Protein AF-A0A9D8YPD6-F1 (afdb_monomer_lite)

Foldseek 3Di:
DDDDPVVLVLLVVLLVVLVVLLVVLVVCCVVPVPDVVVSVLSVVLSCLSNCLSCCCVPPVHRLVSNLVSLVSQLVNLVVLLVVLVVCVVVVNDDPVSVVVNVVSVVSNVVSVVSNVVSVVVSVVSVVVVD

Structure (mmCIF, N/CA/C/O backbone):
data_AF-A0A9D8YPD6-F1
#
_entry.id   AF-A0A9D8YPD6-F1
#
loop_
_atom_site.group_PDB
_atom_site.id
_atom_site.type_symbol
_atom_site.label_atom_id
_atom_site.label_alt_id
_a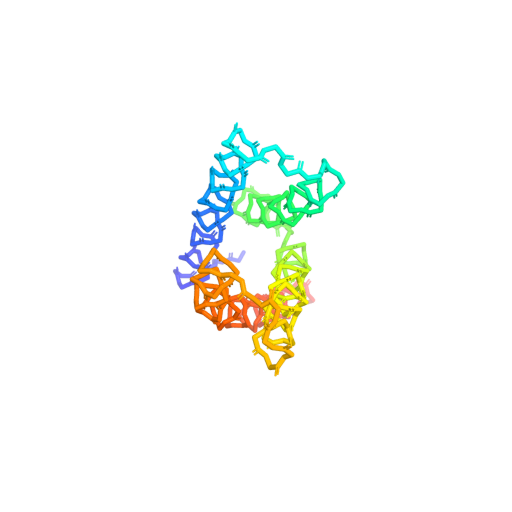tom_site.label_comp_id
_atom_site.label_asym_id
_atom_site.label_entity_id
_atom_site.label_seq_id
_atom_site.pdbx_PDB_ins_code
_atom_site.Cartn_x
_atom_site.Cartn_y
_atom_site.Cartn_z
_atom_site.occupancy
_atom_site.B_iso_or_equiv
_atom_site.auth_seq_id
_atom_site.auth_comp_id
_atom_site.auth_asym_id
_atom_site.auth_atom_id
_atom_site.pdbx_PDB_model_num
ATOM 1 N N . MET A 1 1 ? -16.205 2.384 21.323 1.00 50.44 1 MET A N 1
ATOM 2 C CA . MET A 1 1 ? -15.673 1.013 21.495 1.00 50.44 1 MET A CA 1
ATOM 3 C C . MET A 1 1 ? -14.150 1.074 21.587 1.00 50.44 1 MET A C 1
ATOM 5 O O . MET A 1 1 ? -13.543 1.784 20.795 1.00 50.44 1 MET A O 1
ATOM 9 N N . ALA A 1 2 ? -13.526 0.411 22.565 1.00 59.16 2 ALA A N 1
ATOM 10 C CA . ALA A 1 2 ? -12.068 0.428 22.701 1.00 59.16 2 ALA A CA 1
ATOM 11 C C . ALA A 1 2 ? -11.432 -0.423 21.592 1.00 59.16 2 ALA A C 1
ATOM 13 O O . ALA A 1 2 ? -11.503 -1.649 21.618 1.00 59.16 2 ALA A O 1
ATOM 14 N N . THR A 1 3 ? -10.835 0.221 20.591 1.00 71.31 3 THR A N 1
ATOM 15 C CA . THR A 1 3 ? -10.125 -0.488 19.525 1.00 71.31 3 THR A CA 1
ATOM 16 C C . THR A 1 3 ? -8.907 -1.207 20.093 1.00 71.31 3 THR A C 1
ATOM 18 O O . THR A 1 3 ? -8.111 -0.585 20.804 1.00 71.31 3 THR A O 1
ATOM 21 N N . SER A 1 4 ? -8.733 -2.490 19.760 1.00 83.75 4 SER A N 1
ATOM 22 C CA . SER A 1 4 ? -7.593 -3.265 20.257 1.00 83.75 4 SER A CA 1
ATOM 23 C C . SER A 1 4 ? -6.262 -2.656 19.809 1.00 83.75 4 SER A C 1
ATOM 25 O O . SER A 1 4 ? -6.153 -2.064 18.729 1.00 83.75 4 SER A O 1
ATOM 27 N N . THR A 1 5 ? -5.225 -2.827 20.631 1.00 89.88 5 THR A N 1
ATOM 28 C CA . THR A 1 5 ? -3.867 -2.343 20.342 1.00 89.88 5 THR A CA 1
ATOM 29 C C . THR A 1 5 ? -3.358 -2.848 18.991 1.00 89.88 5 THR A C 1
ATOM 31 O O . THR A 1 5 ? -2.744 -2.090 18.247 1.00 89.88 5 THR A O 1
ATOM 34 N N . ALA A 1 6 ? -3.686 -4.093 18.628 1.00 89.88 6 ALA A N 1
ATOM 35 C CA . ALA A 1 6 ? -3.311 -4.687 17.347 1.00 89.88 6 ALA A CA 1
ATOM 36 C C . ALA A 1 6 ? -3.960 -3.975 16.147 1.00 89.88 6 ALA A C 1
ATOM 38 O O . ALA A 1 6 ? -3.290 -3.714 15.151 1.00 89.88 6 ALA A O 1
ATOM 39 N N . VAL A 1 7 ? -5.243 -3.605 16.246 1.00 92.00 7 VAL A N 1
ATOM 40 C CA . VAL A 1 7 ? -5.926 -2.870 15.169 1.00 92.00 7 VAL A CA 1
ATOM 41 C C . VAL A 1 7 ? -5.339 -1.472 15.026 1.00 92.00 7 VAL A C 1
ATOM 43 O O . VAL A 1 7 ? -5.048 -1.046 13.914 1.00 92.00 7 VAL A O 1
ATOM 46 N N . LYS A 1 8 ? -5.084 -0.772 16.138 1.00 92.00 8 LYS A N 1
ATOM 47 C CA . LYS A 1 8 ? -4.421 0.540 16.087 1.00 92.00 8 LYS A CA 1
ATOM 48 C C . LYS A 1 8 ? -3.034 0.442 15.452 1.00 92.00 8 LYS A C 1
ATOM 50 O O . LYS A 1 8 ? -2.713 1.257 14.594 1.00 92.00 8 LYS A O 1
ATOM 55 N N . ALA A 1 9 ? -2.245 -0.570 15.816 1.00 94.69 9 ALA A N 1
ATOM 56 C CA . ALA A 1 9 ? -0.934 -0.813 15.220 1.00 94.69 9 ALA A CA 1
ATOM 57 C C . ALA A 1 9 ? -1.025 -1.051 13.703 1.00 94.69 9 ALA A C 1
ATOM 59 O O . ALA A 1 9 ? -0.265 -0.449 12.951 1.00 94.69 9 ALA A O 1
ATOM 60 N N . PHE A 1 10 ? -1.995 -1.847 13.241 1.00 96.06 10 PHE A N 1
ATOM 61 C CA . PHE A 1 10 ? -2.248 -2.048 11.811 1.00 96.06 10 PHE A CA 1
ATOM 62 C C . PHE A 1 10 ? -2.632 -0.747 11.085 1.00 96.06 10 PHE A C 1
ATOM 64 O O . PHE A 1 10 ? -2.178 -0.489 9.969 1.00 96.06 10 PHE A O 1
ATOM 71 N N . VAL A 1 11 ? -3.441 0.104 11.715 1.00 95.50 11 VAL A N 1
ATOM 72 C CA . VAL A 1 11 ? -3.840 1.390 11.128 1.00 95.50 11 VAL A CA 1
ATOM 73 C C . VAL A 1 11 ? -2.647 2.350 11.038 1.00 95.50 11 VAL A C 1
ATOM 75 O O . VAL A 1 11 ? -2.452 2.977 9.999 1.00 95.50 11 VAL A O 1
ATOM 78 N N . TYR A 1 12 ? -1.785 2.406 12.058 1.00 96.75 12 TYR A N 1
ATOM 79 C CA . TYR A 1 12 ? -0.525 3.158 11.982 1.00 96.75 12 TYR A CA 1
ATOM 80 C C . TYR A 1 12 ? 0.434 2.598 10.928 1.00 96.75 12 TYR A C 1
ATOM 82 O O . TYR A 1 12 ? 1.028 3.372 10.178 1.00 96.75 12 TYR A O 1
ATOM 90 N N . TYR A 1 13 ? 0.544 1.272 10.821 1.00 96.38 13 TYR A N 1
ATOM 91 C CA . TYR A 1 13 ? 1.284 0.622 9.740 1.00 96.38 13 TYR A CA 1
ATOM 92 C C . TYR A 1 13 ? 0.751 1.047 8.367 1.00 96.38 13 TYR A C 1
ATOM 94 O O . TYR A 1 13 ? 1.537 1.351 7.477 1.00 96.38 13 TYR A O 1
ATOM 102 N N . SER A 1 14 ? -0.570 1.142 8.210 1.00 97.38 14 SER A N 1
ATOM 103 C CA . SER A 1 14 ? -1.192 1.562 6.951 1.00 97.38 14 SER A CA 1
ATOM 104 C C . SER A 1 14 ? -0.834 2.997 6.572 1.00 97.38 14 SER A C 1
ATOM 106 O O . SER A 1 14 ? -0.531 3.265 5.412 1.00 97.38 14 SER A O 1
ATOM 108 N N . ILE A 1 15 ? -0.790 3.907 7.550 1.00 97.75 15 ILE A N 1
ATOM 109 C CA . ILE A 1 15 ? -0.319 5.282 7.333 1.00 97.75 15 ILE A CA 1
ATOM 110 C C . ILE A 1 15 ? 1.146 5.276 6.900 1.00 97.75 15 ILE A C 1
ATOM 112 O O . ILE A 1 15 ? 1.493 5.902 5.903 1.00 97.75 15 ILE A O 1
ATOM 116 N N . PHE A 1 16 ? 2.000 4.551 7.625 1.00 97.25 16 PHE A N 1
ATOM 117 C CA . PHE A 1 16 ? 3.419 4.452 7.296 1.00 97.25 16 PHE A CA 1
ATOM 118 C C . PHE A 1 16 ? 3.642 3.900 5.880 1.00 97.25 16 PHE A C 1
ATOM 120 O O . PHE A 1 16 ? 4.381 4.498 5.101 1.00 97.25 16 PHE A O 1
ATOM 127 N N . ALA A 1 17 ? 2.963 2.808 5.525 1.00 96.19 17 ALA A N 1
ATOM 128 C CA . ALA A 1 17 ? 3.058 2.191 4.208 1.00 96.19 17 ALA A CA 1
ATOM 129 C C . ALA A 1 17 ? 2.601 3.143 3.092 1.00 96.19 17 ALA A C 1
ATOM 131 O O . ALA A 1 17 ? 3.285 3.259 2.079 1.00 96.19 17 ALA A O 1
ATOM 132 N N . ALA A 1 18 ? 1.496 3.870 3.288 1.00 97.12 18 ALA A N 1
ATOM 133 C CA . ALA A 1 18 ? 1.003 4.835 2.307 1.00 97.12 18 ALA A CA 1
ATOM 134 C C . ALA A 1 18 ? 1.963 6.023 2.114 1.00 97.12 18 ALA A C 1
ATOM 136 O O . ALA A 1 18 ? 2.179 6.457 0.986 1.00 97.12 18 ALA A O 1
ATOM 137 N N . LEU A 1 19 ? 2.580 6.522 3.191 1.00 97.62 19 LEU A N 1
ATOM 138 C CA . LEU A 1 19 ? 3.589 7.585 3.105 1.00 97.62 19 LEU A CA 1
ATOM 139 C C . LEU A 1 19 ? 4.867 7.107 2.409 1.00 97.62 19 LEU A C 1
ATOM 141 O O . LEU A 1 19 ? 5.433 7.837 1.597 1.00 97.62 19 LEU A O 1
ATOM 145 N N . LEU A 1 20 ? 5.305 5.880 2.700 1.00 95.38 20 LEU A N 1
ATOM 146 C CA . LEU A 1 20 ? 6.451 5.271 2.031 1.00 95.38 20 LEU A CA 1
ATOM 147 C C . LEU A 1 20 ? 6.177 5.084 0.533 1.00 95.38 20 LEU A C 1
ATOM 149 O O . LEU A 1 20 ? 7.034 5.406 -0.286 1.00 95.38 20 LEU A O 1
ATOM 153 N N . HIS A 1 21 ? 4.976 4.617 0.175 1.00 94.56 21 HIS A N 1
ATOM 154 C CA . HIS A 1 21 ? 4.555 4.456 -1.218 1.00 94.56 21 HIS A CA 1
ATOM 155 C C . HIS A 1 21 ? 4.501 5.8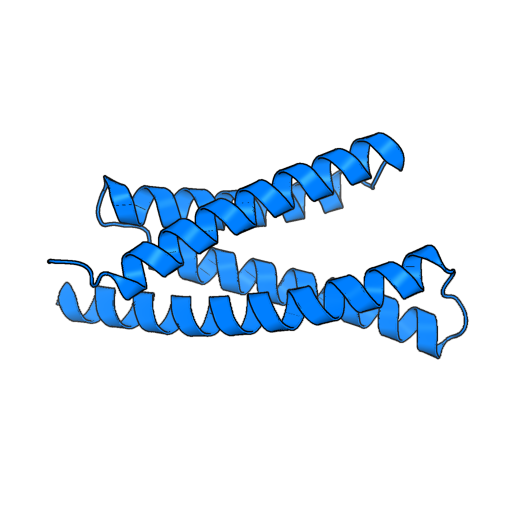07 -1.938 1.00 94.56 21 HIS A C 1
ATOM 157 O O . HIS A 1 21 ? 5.075 5.946 -3.013 1.00 94.56 21 HIS A O 1
ATOM 163 N N . PHE A 1 22 ? 3.925 6.832 -1.306 1.00 96.12 22 PHE A N 1
ATOM 164 C CA . PHE A 1 22 ? 3.900 8.192 -1.845 1.00 96.12 22 PHE A CA 1
ATOM 165 C C . PHE A 1 22 ? 5.301 8.736 -2.129 1.00 96.12 22 PHE A C 1
ATOM 167 O O . PHE A 1 22 ? 5.562 9.226 -3.229 1.00 96.12 22 PHE A O 1
ATOM 174 N N . ALA A 1 23 ? 6.212 8.630 -1.159 1.00 95.50 23 ALA A N 1
ATOM 175 C CA . ALA A 1 23 ? 7.589 9.076 -1.330 1.00 95.50 23 ALA A CA 1
ATOM 176 C C . ALA A 1 23 ? 8.293 8.305 -2.459 1.00 95.50 23 ALA A C 1
ATOM 178 O O . ALA A 1 23 ? 8.966 8.918 -3.285 1.00 95.50 23 ALA A O 1
ATOM 179 N N . GLY A 1 24 ? 8.094 6.984 -2.520 1.00 91.69 24 GLY A N 1
ATOM 180 C CA . GLY A 1 24 ? 8.659 6.115 -3.549 1.00 91.69 24 GLY A CA 1
ATOM 181 C C . GLY A 1 24 ? 8.192 6.470 -4.961 1.00 91.69 24 GLY A C 1
ATOM 182 O O . GLY A 1 24 ? 9.030 6.712 -5.826 1.00 91.69 24 GLY A O 1
ATOM 183 N N . GLU A 1 25 ? 6.882 6.561 -5.198 1.00 90.69 25 GLU A N 1
ATOM 184 C CA . GLU A 1 25 ? 6.353 6.886 -6.533 1.00 90.69 25 GLU A CA 1
ATOM 185 C C . GLU A 1 25 ? 6.701 8.312 -6.950 1.00 90.69 25 GLU A C 1
ATOM 187 O O . GLU A 1 25 ? 7.114 8.540 -8.084 1.00 90.69 25 GLU A O 1
ATOM 192 N N . THR A 1 26 ? 6.634 9.277 -6.025 1.00 92.88 26 THR A N 1
ATOM 193 C CA . THR A 1 26 ? 7.030 10.662 -6.326 1.00 92.88 26 THR A CA 1
ATOM 194 C C . THR A 1 26 ? 8.501 10.722 -6.736 1.00 92.88 26 THR A C 1
ATOM 196 O O . THR A 1 26 ? 8.854 11.381 -7.713 1.00 92.88 26 THR A O 1
ATOM 199 N N . TRP A 1 27 ? 9.370 10.005 -6.018 1.00 91.19 27 TRP A N 1
ATOM 200 C CA . TRP A 1 27 ? 10.791 9.9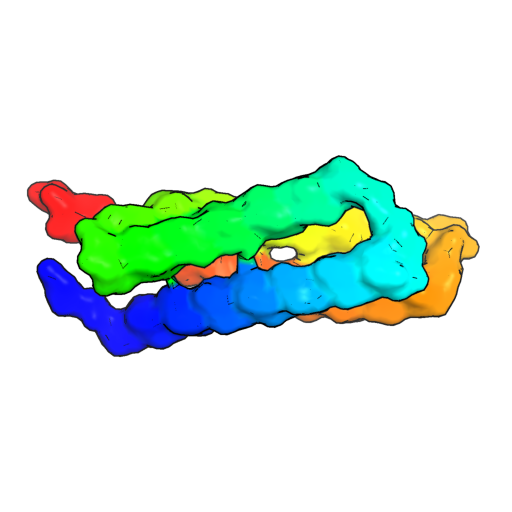18 -6.338 1.00 91.19 27 TRP A CA 1
ATOM 201 C C . TRP A 1 27 ? 11.036 9.276 -7.710 1.00 91.19 27 TRP A C 1
ATOM 203 O O . TRP A 1 27 ? 11.765 9.835 -8.529 1.00 91.19 27 TRP A O 1
ATOM 213 N N . MET A 1 28 ? 10.380 8.149 -8.000 1.00 85.75 28 MET A N 1
ATOM 214 C CA . MET A 1 28 ? 10.493 7.465 -9.293 1.00 85.75 28 MET A CA 1
ATOM 215 C C . MET A 1 28 ? 9.963 8.319 -10.447 1.00 85.75 28 MET A C 1
ATOM 217 O O . MET A 1 28 ? 10.573 8.352 -11.518 1.00 85.75 28 MET A O 1
ATOM 221 N N . HIS A 1 29 ? 8.873 9.054 -10.234 1.00 90.62 29 HIS A N 1
ATOM 222 C CA . HIS A 1 29 ? 8.343 9.987 -11.217 1.00 90.62 29 HIS A CA 1
ATOM 223 C C . HIS A 1 29 ? 9.325 11.129 -11.508 1.00 90.62 29 HIS A C 1
ATOM 225 O O . HIS A 1 29 ? 9.557 11.433 -12.676 1.00 90.62 29 HIS A O 1
ATOM 231 N N . MET A 1 30 ? 9.951 11.714 -10.481 1.00 91.69 30 MET A N 1
ATOM 232 C CA . MET A 1 30 ? 10.953 12.773 -10.664 1.00 91.69 30 MET A CA 1
ATOM 233 C C . MET A 1 30 ? 12.208 12.286 -11.399 1.00 91.69 30 MET A C 1
ATOM 235 O O . MET A 1 30 ? 12.768 13.033 -12.196 1.00 91.69 30 MET A O 1
ATOM 239 N N . LEU A 1 31 ? 12.651 11.049 -11.148 1.00 88.81 31 LEU A N 1
ATOM 240 C CA . LEU A 1 31 ? 13.853 10.496 -11.780 1.00 88.81 31 LEU A CA 1
ATOM 241 C C . LEU A 1 31 ? 13.631 10.030 -13.221 1.00 88.81 31 LEU A C 1
ATOM 243 O O . LEU A 1 31 ? 14.495 10.234 -14.070 1.00 88.81 31 LEU A O 1
ATOM 247 N N . TYR A 1 32 ? 12.503 9.371 -13.489 1.00 85.44 32 TYR A N 1
ATOM 248 C CA . TYR A 1 32 ? 12.289 8.641 -14.742 1.00 85.44 32 TYR A CA 1
ATOM 249 C C . TYR A 1 32 ? 11.137 9.188 -15.591 1.00 85.44 32 TYR A C 1
ATOM 251 O O . TYR A 1 32 ? 10.901 8.678 -16.683 1.00 85.44 32 TYR A O 1
ATOM 259 N N . GLY A 1 33 ? 10.410 10.204 -15.114 1.00 86.12 33 GLY A N 1
ATOM 260 C CA . GLY A 1 33 ? 9.316 10.827 -15.858 1.00 86.12 33 GLY A CA 1
ATOM 261 C C . GLY A 1 33 ? 8.157 9.869 -16.140 1.00 86.12 33 GLY A C 1
ATOM 262 O O . GLY A 1 33 ? 7.670 9.810 -17.268 1.00 86.12 33 GLY A O 1
ATOM 263 N N . GLN A 1 34 ? 7.731 9.085 -15.140 1.00 82.69 34 GLN A N 1
ATOM 264 C CA . GLN A 1 34 ? 6.620 8.131 -15.282 1.00 82.69 34 GLN A CA 1
ATOM 265 C C . GLN A 1 34 ? 5.375 8.777 -15.912 1.00 82.69 34 GLN A C 1
ATOM 267 O O . GLN A 1 34 ? 5.047 9.934 -15.644 1.00 82.69 34 GLN A O 1
ATOM 272 N N . PHE A 1 35 ? 4.629 7.994 -16.694 1.00 89.69 35 PHE A N 1
ATOM 273 C CA . PHE A 1 35 ? 3.392 8.450 -17.320 1.00 89.69 35 PHE A CA 1
ATOM 274 C C . PHE A 1 35 ? 2.372 8.896 -16.262 1.00 89.69 35 PHE A C 1
ATOM 276 O O . PHE A 1 35 ? 1.911 8.088 -15.456 1.00 89.69 35 PHE A O 1
ATOM 283 N N . LEU A 1 36 ? 2.015 10.183 -16.283 1.00 90.69 36 LEU A N 1
ATOM 284 C CA . LEU A 1 36 ? 1.235 10.843 -15.231 1.00 90.69 36 LEU A CA 1
ATOM 285 C C . LEU A 1 36 ? -0.063 10.104 -14.838 1.00 90.69 36 LEU A C 1
ATOM 287 O O . LEU A 1 36 ? -0.321 9.987 -13.642 1.00 90.69 36 LEU A O 1
ATOM 291 N N . PRO A 1 37 ? -0.864 9.543 -15.768 1.00 93.06 37 PRO A N 1
ATOM 292 C CA . PRO A 1 37 ? -2.042 8.764 -15.391 1.00 93.06 37 PRO A CA 1
ATOM 293 C C . PRO A 1 37 ? -1.752 7.547 -14.506 1.00 93.06 37 PRO A C 1
ATOM 295 O O . PRO A 1 37 ? -2.599 7.197 -13.692 1.00 93.06 37 PRO A O 1
ATOM 298 N N . MET A 1 38 ? -0.579 6.910 -14.624 1.00 89.94 38 MET A N 1
ATOM 299 C CA . MET A 1 38 ? -0.206 5.812 -13.721 1.00 89.94 38 MET A CA 1
ATOM 300 C C . MET A 1 38 ? 0.049 6.339 -12.308 1.00 89.94 38 MET A C 1
ATOM 302 O O . MET A 1 38 ? -0.542 5.825 -11.366 1.00 89.94 38 MET A O 1
ATOM 306 N N . LEU A 1 39 ? 0.802 7.437 -12.183 1.00 92.62 39 LEU A N 1
ATOM 307 C CA . LEU A 1 39 ? 1.062 8.089 -10.896 1.00 92.62 39 LEU A CA 1
ATOM 308 C C . LEU A 1 39 ? -0.232 8.526 -10.193 1.00 92.62 39 LEU A C 1
ATOM 310 O O . LEU A 1 39 ? -0.373 8.382 -8.982 1.00 92.62 39 LEU A O 1
ATOM 314 N N . ILE A 1 40 ? -1.205 9.040 -10.953 1.00 95.38 40 ILE A N 1
ATOM 315 C CA . ILE A 1 40 ? -2.517 9.418 -10.410 1.00 95.38 40 ILE A CA 1
ATOM 316 C C . ILE A 1 40 ? -3.218 8.203 -9.792 1.00 95.38 40 ILE A C 1
ATOM 318 O O . ILE A 1 40 ? -3.810 8.320 -8.720 1.00 95.38 40 ILE A O 1
ATOM 322 N N . VAL A 1 41 ? -3.147 7.038 -10.438 1.00 95.50 41 VAL A N 1
ATOM 323 C CA . VAL A 1 41 ? -3.741 5.802 -9.913 1.00 95.50 41 VAL A CA 1
ATOM 324 C C . VAL A 1 41 ? -3.081 5.391 -8.595 1.00 95.50 41 VAL A C 1
ATOM 326 O O . VAL A 1 41 ? -3.790 5.037 -7.650 1.00 95.50 41 VAL A O 1
ATOM 329 N N . ASP A 1 42 ? -1.759 5.518 -8.483 1.00 94.69 42 ASP A N 1
ATOM 330 C CA . ASP A 1 42 ? -1.051 5.266 -7.225 1.00 94.69 42 ASP A CA 1
ATOM 331 C C . ASP A 1 42 ? -1.458 6.268 -6.133 1.00 94.69 42 ASP A C 1
ATOM 333 O O . ASP A 1 42 ? -1.748 5.886 -4.997 1.00 94.69 42 ASP A O 1
ATOM 337 N N . TYR A 1 43 ? -1.600 7.552 -6.472 1.00 97.06 43 TYR A N 1
ATOM 3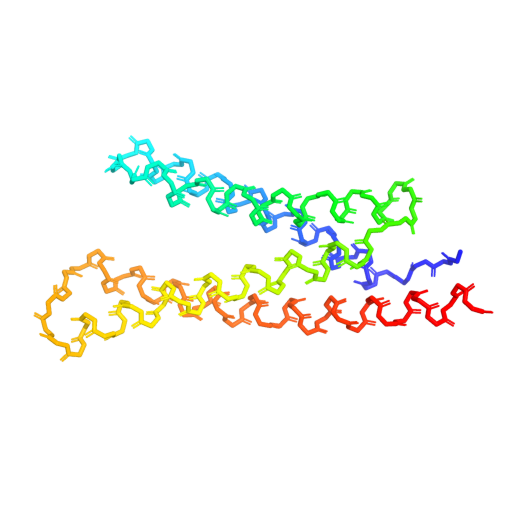38 C CA . TYR A 1 43 ? -2.059 8.582 -5.532 1.00 97.06 43 TYR A CA 1
ATOM 339 C C . TYR A 1 43 ? -3.500 8.378 -5.060 1.00 97.06 43 TYR A C 1
ATOM 341 O O . TYR A 1 43 ? -3.819 8.705 -3.912 1.00 97.06 43 TYR A O 1
ATOM 349 N N . ILE A 1 44 ? -4.368 7.805 -5.896 1.00 97.69 44 ILE A N 1
ATOM 350 C CA . ILE A 1 44 ? -5.711 7.383 -5.483 1.00 97.69 44 ILE A CA 1
ATOM 351 C C . ILE A 1 44 ? -5.602 6.276 -4.430 1.00 97.69 44 ILE A C 1
ATOM 353 O O . ILE A 1 44 ? -6.228 6.386 -3.375 1.00 97.69 44 ILE A O 1
ATOM 357 N N . ALA A 1 45 ? -4.775 5.253 -4.666 1.00 97.44 45 ALA A N 1
ATOM 358 C CA . ALA A 1 45 ? -4.559 4.167 -3.708 1.00 97.44 45 ALA A CA 1
ATOM 359 C C . ALA A 1 45 ? -4.059 4.693 -2.351 1.00 97.44 45 ALA A C 1
ATOM 361 O O . ALA A 1 45 ? -4.636 4.391 -1.303 1.00 97.44 45 ALA A O 1
ATOM 362 N N . ILE A 1 46 ? -3.042 5.556 -2.384 1.00 97.94 46 ILE A N 1
ATOM 363 C CA . ILE A 1 46 ? -2.464 6.215 -1.206 1.00 97.94 46 ILE A CA 1
ATOM 364 C C . ILE A 1 46 ? -3.532 7.014 -0.454 1.00 97.94 46 ILE A C 1
ATOM 366 O O . ILE A 1 46 ? -3.651 6.905 0.767 1.00 97.94 46 ILE A O 1
ATOM 370 N N . SER A 1 47 ? -4.339 7.790 -1.179 1.00 97.81 47 SER A N 1
ATOM 371 C CA . SER A 1 47 ? -5.374 8.640 -0.590 1.00 97.81 47 SER A CA 1
ATOM 372 C C . SER A 1 47 ? -6.473 7.821 0.087 1.00 97.81 47 SER A C 1
ATOM 374 O O . SER A 1 47 ? -6.885 8.164 1.193 1.00 97.81 47 SER A O 1
ATOM 376 N N . LEU A 1 48 ? -6.915 6.713 -0.519 1.00 97.88 48 LEU A N 1
ATOM 377 C CA . LEU A 1 48 ? -7.898 5.804 0.084 1.00 97.88 48 LEU A CA 1
ATOM 378 C C . LEU A 1 48 ? -7.384 5.211 1.402 1.00 97.88 48 LEU A C 1
ATOM 380 O O . LEU A 1 48 ? -8.100 5.218 2.405 1.00 97.88 48 LEU A O 1
ATOM 384 N N . VAL A 1 49 ? -6.129 4.749 1.423 1.00 98.12 49 VAL A N 1
ATOM 385 C CA . VAL A 1 49 ? -5.507 4.191 2.633 1.00 98.12 49 VAL A CA 1
ATOM 386 C C . VAL A 1 49 ? -5.344 5.263 3.714 1.00 98.12 49 VAL A C 1
ATOM 388 O O . VAL A 1 49 ? -5.724 5.028 4.862 1.00 98.12 49 VAL A O 1
ATOM 391 N N . LEU A 1 50 ? -4.838 6.452 3.370 1.00 97.50 50 LEU A N 1
ATOM 392 C CA . LEU A 1 50 ? -4.637 7.542 4.330 1.00 97.50 50 LEU A CA 1
ATOM 393 C C . LEU A 1 50 ? -5.956 8.060 4.903 1.00 97.50 50 LEU A C 1
ATOM 395 O O . LEU A 1 50 ? -6.079 8.186 6.120 1.00 97.50 50 LEU A O 1
ATOM 399 N N . LEU A 1 51 ? -6.950 8.335 4.058 1.00 96.94 51 LEU A N 1
ATOM 400 C CA . LEU A 1 51 ? -8.254 8.815 4.511 1.00 96.94 51 LEU A CA 1
ATOM 401 C C . LEU A 1 51 ? -8.965 7.760 5.359 1.00 96.94 51 LEU A C 1
ATOM 403 O O . LEU A 1 51 ? -9.502 8.098 6.412 1.00 96.94 51 LEU A O 1
ATOM 407 N N . GLY A 1 52 ? -8.913 6.486 4.957 1.00 96.31 52 GLY A N 1
ATOM 408 C CA . GLY A 1 52 ? -9.479 5.387 5.736 1.00 96.31 52 GLY A CA 1
ATOM 409 C C . GLY A 1 52 ? -8.817 5.248 7.106 1.00 96.31 52 GLY A C 1
ATOM 410 O O . GLY A 1 52 ? -9.506 5.144 8.119 1.00 96.31 52 GLY A O 1
ATOM 411 N N . ALA A 1 53 ? -7.486 5.322 7.162 1.00 95.94 53 ALA A N 1
ATOM 412 C CA . ALA A 1 53 ? -6.733 5.222 8.408 1.00 95.94 53 ALA A CA 1
ATOM 413 C C . ALA A 1 53 ? -6.936 6.434 9.337 1.00 95.94 53 ALA A C 1
ATOM 415 O O . ALA A 1 53 ? -7.138 6.270 10.542 1.00 95.94 53 ALA A O 1
ATOM 416 N N . ILE A 1 54 ? -6.909 7.655 8.795 1.00 94.88 54 ILE A N 1
ATOM 417 C CA . ILE A 1 54 ? -7.117 8.887 9.570 1.00 94.88 54 ILE A CA 1
ATOM 418 C C . ILE A 1 54 ? -8.558 8.965 10.073 1.00 94.88 54 ILE A C 1
ATOM 420 O O . ILE A 1 54 ? -8.764 9.274 11.249 1.00 94.88 54 ILE A O 1
ATOM 424 N N . GLY A 1 55 ? -9.536 8.657 9.215 1.00 93.19 55 GLY A N 1
ATOM 425 C CA . GLY A 1 55 ? -10.940 8.550 9.602 1.00 93.19 55 GLY A CA 1
ATOM 426 C C . GLY A 1 55 ? -11.099 7.577 10.765 1.00 93.19 55 GLY A C 1
ATOM 427 O O . GLY A 1 55 ? -11.676 7.938 11.794 1.00 93.19 55 GLY A O 1
ATOM 428 N N . PHE A 1 56 ? -10.480 6.395 10.652 1.00 93.19 56 PHE A N 1
ATOM 429 C CA . PHE A 1 56 ? -10.584 5.346 11.662 1.00 93.19 56 PHE A CA 1
ATOM 430 C C . PHE A 1 56 ? -10.059 5.812 13.025 1.00 93.19 56 PHE A C 1
ATOM 432 O O . PHE A 1 56 ? -10.700 5.584 14.051 1.00 93.19 56 PHE A O 1
ATOM 439 N N . LEU A 1 57 ? -8.898 6.476 13.054 1.00 91.69 57 LEU A N 1
ATOM 440 C CA . LEU A 1 57 ? -8.266 6.915 14.303 1.00 91.69 57 LEU A CA 1
ATOM 441 C C . LEU A 1 57 ? -8.945 8.130 14.937 1.00 91.69 57 LEU A C 1
ATOM 443 O O . LEU A 1 57 ? -8.999 8.214 16.163 1.00 91.69 57 LEU A O 1
ATOM 447 N N . LYS A 1 58 ? -9.397 9.095 14.128 1.00 88.44 58 LYS A N 1
ATOM 448 C CA . LYS A 1 58 ? -9.861 10.397 14.633 1.00 88.44 58 LYS A CA 1
ATOM 449 C C . LYS A 1 58 ? -11.371 10.497 14.782 1.00 88.44 58 LYS A C 1
ATOM 451 O O . LYS A 1 58 ? -11.835 11.224 15.653 1.00 88.44 58 LYS A O 1
ATOM 456 N N . LEU A 1 59 ? -12.123 9.834 13.910 1.00 83.56 59 LEU A N 1
ATOM 457 C CA . LEU A 1 59 ? -13.547 10.106 13.717 1.00 83.56 59 LEU A CA 1
ATOM 458 C C . LEU A 1 59 ? -14.421 8.851 13.842 1.00 83.56 59 LEU A C 1
ATOM 460 O O . LEU A 1 59 ? -15.642 8.964 13.831 1.00 83.56 59 LEU A O 1
ATOM 464 N N . GLY A 1 60 ? -13.821 7.664 13.968 1.00 80.31 60 GLY A N 1
ATOM 465 C CA . GLY A 1 60 ? -14.537 6.405 14.186 1.00 80.31 60 GLY A CA 1
ATOM 466 C C . GLY A 1 60 ? -15.219 5.818 12.946 1.00 80.31 60 GLY A C 1
ATOM 467 O O . GLY A 1 60 ? -15.681 4.689 13.024 1.00 80.31 60 GLY A O 1
ATOM 468 N N . TRP A 1 61 ? -15.232 6.525 11.810 1.00 83.94 61 TRP A N 1
ATOM 469 C CA . TRP A 1 61 ? -15.603 6.004 10.485 1.00 83.94 61 TRP A CA 1
ATOM 470 C C . TRP A 1 61 ? -14.349 5.637 9.682 1.00 83.94 61 TRP A C 1
ATOM 472 O O . TRP A 1 61 ? -13.248 5.996 10.065 1.00 83.94 61 TRP A O 1
ATOM 482 N N . GLY A 1 62 ? -14.468 4.935 8.556 1.00 88.19 62 GLY A N 1
ATOM 483 C CA . GLY A 1 62 ? -13.317 4.657 7.680 1.00 88.19 62 GLY A CA 1
ATOM 484 C C . GLY A 1 62 ? -12.721 3.240 7.641 1.00 88.19 62 GLY A C 1
ATOM 485 O O . GLY A 1 62 ? -11.935 3.020 6.720 1.00 88.19 62 GLY A O 1
ATOM 486 N N . PRO A 1 63 ? -13.083 2.242 8.482 1.00 92.81 63 PRO A N 1
ATOM 487 C CA . PRO A 1 63 ? -12.610 0.870 8.262 1.00 92.81 63 PRO A CA 1
ATOM 488 C C . PRO A 1 63 ? -12.972 0.323 6.871 1.00 92.81 63 PRO A C 1
ATOM 490 O O . PRO A 1 63 ? -12.140 -0.330 6.245 1.00 92.81 63 PRO A O 1
ATOM 493 N N . GLY A 1 64 ? -14.163 0.644 6.350 1.00 94.12 64 GLY A N 1
ATOM 494 C CA . GLY A 1 64 ? -14.564 0.283 4.984 1.00 94.12 64 GLY A CA 1
ATOM 495 C C . GLY A 1 64 ? -13.706 0.949 3.906 1.00 94.12 64 GLY A C 1
ATOM 496 O O . GLY A 1 64 ? -13.296 0.294 2.951 1.00 94.12 64 GLY A O 1
ATOM 497 N N . LEU A 1 65 ? -13.347 2.222 4.095 1.00 96.00 65 LEU A N 1
ATOM 498 C CA . LEU A 1 65 ? -12.466 2.944 3.172 1.00 96.00 65 LEU A CA 1
ATOM 499 C C . LEU A 1 65 ? -11.033 2.396 3.218 1.00 96.00 65 LEU A C 1
ATOM 501 O O . LEU A 1 65 ? -10.409 2.223 2.176 1.00 96.00 65 LEU A O 1
ATOM 505 N N . LEU A 1 66 ? -10.538 2.050 4.410 1.00 96.50 66 LEU A N 1
ATOM 506 C CA . LEU A 1 66 ? -9.240 1.400 4.596 1.00 96.50 66 LEU A CA 1
ATOM 507 C C . LEU A 1 66 ? -9.211 0.002 3.954 1.00 96.50 66 LEU A C 1
ATOM 509 O O . LEU A 1 66 ? -8.212 -0.376 3.344 1.00 96.50 66 LEU A O 1
ATOM 513 N N . CYS A 1 67 ? -10.312 -0.746 4.058 1.00 97.31 67 CYS A N 1
ATOM 514 C CA . CYS A 1 67 ? -10.497 -2.028 3.382 1.00 97.31 67 CYS A CA 1
ATOM 515 C C . CYS A 1 67 ? -10.468 -1.873 1.858 1.00 97.31 67 CYS A C 1
ATOM 517 O O . CYS A 1 67 ? -9.706 -2.564 1.182 1.00 97.31 67 CYS A O 1
ATOM 519 N N . GLY A 1 68 ? -11.244 -0.928 1.322 1.00 97.25 68 GLY A N 1
ATOM 520 C CA . GLY A 1 68 ? -11.249 -0.606 -0.104 1.00 97.25 68 GLY A CA 1
ATOM 521 C C . GLY A 1 68 ? -9.880 -0.143 -0.609 1.00 97.25 68 GLY A C 1
ATOM 522 O O . GLY A 1 68 ? -9.433 -0.603 -1.654 1.00 97.25 68 GLY A O 1
ATOM 523 N N . GLY A 1 69 ? -9.181 0.697 0.160 1.00 98.00 69 GLY A N 1
ATOM 524 C CA . GLY A 1 69 ? -7.835 1.174 -0.159 1.00 98.00 69 GLY A CA 1
ATOM 525 C C . GLY A 1 69 ? -6.820 0.040 -0.267 1.00 98.00 69 GLY A C 1
ATOM 526 O O . GLY A 1 69 ? -6.164 -0.092 -1.294 1.00 98.00 69 GLY A O 1
ATOM 527 N N . TRP A 1 70 ? -6.740 -0.840 0.737 1.00 98.31 70 TRP A N 1
ATOM 528 C CA . TRP A 1 70 ? -5.835 -1.992 0.678 1.00 98.31 70 TRP A CA 1
ATOM 529 C C . TRP A 1 70 ? -6.198 -2.995 -0.422 1.00 98.31 70 TRP A C 1
ATOM 531 O O . TRP A 1 70 ? -5.295 -3.541 -1.053 1.00 98.31 70 TRP A O 1
ATOM 541 N N . GLY A 1 71 ? -7.491 -3.212 -0.687 1.00 98.25 71 GLY A N 1
ATOM 542 C CA . GLY A 1 71 ? -7.938 -4.046 -1.806 1.00 98.25 71 GLY A CA 1
ATOM 543 C C . GLY A 1 71 ? -7.529 -3.462 -3.157 1.00 98.25 71 GLY A C 1
ATOM 544 O O . GLY A 1 71 ? -7.021 -4.177 -4.019 1.00 98.25 71 GLY A O 1
ATOM 545 N N . PHE A 1 72 ? -7.666 -2.146 -3.319 1.00 97.81 72 PHE A N 1
ATOM 546 C CA . PHE A 1 72 ? -7.217 -1.437 -4.512 1.00 97.81 72 PHE A CA 1
ATOM 547 C C . PHE A 1 72 ? -5.693 -1.534 -4.686 1.00 97.81 72 PHE A C 1
ATOM 549 O O . PHE A 1 72 ? -5.227 -1.927 -5.755 1.00 97.81 72 PHE A O 1
ATOM 556 N N . THR A 1 73 ? -4.917 -1.287 -3.626 1.00 97.56 73 THR A N 1
ATOM 557 C CA . THR A 1 73 ? -3.451 -1.435 -3.625 1.00 97.56 73 THR A CA 1
ATOM 558 C C . THR A 1 73 ? -3.011 -2.860 -3.965 1.00 97.56 73 THR A C 1
ATOM 560 O O . THR A 1 73 ? -2.082 -3.046 -4.750 1.00 97.56 73 THR A O 1
ATOM 563 N N . PHE A 1 74 ? -3.680 -3.879 -3.422 1.00 97.94 74 PHE A N 1
ATOM 564 C CA . PHE A 1 74 ? -3.405 -5.277 -3.757 1.00 97.94 74 PHE A CA 1
ATOM 565 C C . PHE A 1 74 ? -3.605 -5.548 -5.254 1.00 97.94 74 PHE A C 1
ATOM 567 O O . PHE A 1 74 ? -2.712 -6.092 -5.903 1.00 97.94 74 PHE A O 1
ATOM 574 N N . CYS A 1 75 ? -4.730 -5.114 -5.827 1.00 97.38 75 CYS A N 1
ATOM 575 C CA . CYS A 1 75 ? -5.000 -5.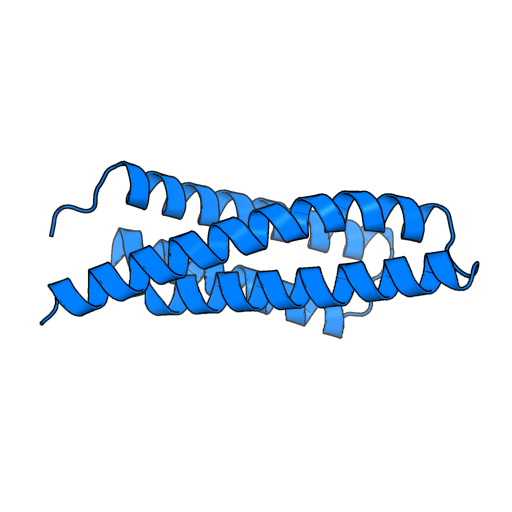270 -7.256 1.00 97.38 75 CYS A CA 1
ATOM 576 C C . CYS A 1 75 ? -3.985 -4.519 -8.134 1.00 97.38 75 CYS A C 1
ATOM 578 O O . CYS A 1 75 ? -3.574 -5.034 -9.178 1.00 97.38 75 CYS A O 1
ATOM 580 N N . LEU A 1 76 ? -3.545 -3.326 -7.716 1.00 95.31 76 LEU A N 1
ATOM 581 C CA . LEU A 1 76 ? -2.490 -2.586 -8.412 1.00 95.31 76 LEU A CA 1
ATOM 582 C C . LEU A 1 76 ? -1.166 -3.346 -8.405 1.00 95.31 76 LEU A C 1
ATOM 584 O O . LEU A 1 76 ? -0.585 -3.544 -9.474 1.00 95.31 76 LEU A O 1
ATOM 588 N N . ASN A 1 77 ? -0.735 -3.833 -7.240 1.00 95.75 77 ASN A N 1
ATOM 589 C CA . ASN A 1 77 ? 0.476 -4.641 -7.116 1.00 95.75 77 ASN A CA 1
ATOM 590 C C . ASN A 1 77 ? 0.378 -5.928 -7.934 1.00 95.75 77 ASN A C 1
ATOM 592 O O . ASN A 1 77 ? 1.336 -6.284 -8.613 1.00 95.75 77 ASN A O 1
ATOM 596 N N . TYR A 1 78 ? -0.781 -6.591 -7.931 1.00 96.31 78 TYR A N 1
ATOM 597 C CA . TYR A 1 78 ? -1.019 -7.801 -8.715 1.00 96.31 78 TYR A CA 1
ATOM 598 C C . TYR A 1 78 ? -0.797 -7.523 -10.204 1.00 96.31 78 TYR A C 1
ATOM 600 O O . TYR A 1 78 ? 0.037 -8.159 -10.848 1.00 96.31 78 TYR A O 1
ATOM 608 N N . ARG A 1 79 ? -1.488 -6.514 -10.747 1.00 95.31 79 ARG A N 1
ATOM 609 C CA . ARG A 1 79 ? -1.366 -6.131 -12.159 1.00 95.31 79 ARG A CA 1
ATOM 610 C C . ARG A 1 79 ? 0.067 -5.725 -12.510 1.00 95.31 79 ARG A C 1
ATOM 612 O O . ARG A 1 79 ? 0.598 -6.165 -13.527 1.00 95.31 79 ARG A O 1
ATOM 619 N N . ALA A 1 80 ? 0.693 -4.895 -11.677 1.00 92.44 80 ALA A N 1
ATOM 620 C CA . ALA A 1 80 ? 2.042 -4.384 -11.901 1.00 92.44 80 ALA A CA 1
ATOM 621 C C . ALA A 1 80 ? 3.108 -5.488 -11.847 1.00 92.44 80 ALA A C 1
ATOM 623 O O . ALA A 1 80 ? 4.075 -5.442 -12.613 1.00 92.44 80 ALA A O 1
ATOM 624 N N . PHE A 1 81 ? 2.939 -6.465 -10.956 1.00 95.44 81 PHE A N 1
ATOM 625 C CA . PHE A 1 81 ? 3.819 -7.618 -10.829 1.00 95.44 81 PHE A CA 1
ATOM 626 C C . PHE A 1 81 ? 3.704 -8.533 -12.049 1.00 95.44 81 PHE A C 1
ATOM 628 O O . PHE A 1 81 ? 4.702 -8.775 -12.725 1.00 95.44 81 PHE A O 1
ATOM 635 N N . PHE A 1 82 ? 2.492 -8.984 -12.386 1.00 95.56 82 PHE A N 1
ATOM 636 C CA . PHE A 1 82 ? 2.304 -9.961 -13.461 1.00 95.56 82 PHE A CA 1
ATOM 637 C C . PHE A 1 82 ? 2.647 -9.416 -14.848 1.00 95.56 82 PHE A C 1
ATOM 639 O O . PHE A 1 82 ? 3.209 -10.158 -15.646 1.00 95.56 82 PHE A O 1
ATOM 646 N N . TRP A 1 83 ? 2.442 -8.119 -15.106 1.00 93.31 83 TRP A N 1
ATOM 647 C CA . TRP A 1 83 ? 2.943 -7.475 -16.329 1.00 93.31 83 TRP A CA 1
ATOM 648 C C . TRP A 1 83 ? 4.466 -7.623 -16.491 1.00 93.31 83 TRP A C 1
ATOM 650 O O . TRP A 1 83 ? 4.981 -7.834 -17.586 1.00 93.31 83 TRP A O 1
ATOM 660 N N . ARG A 1 84 ? 5.217 -7.523 -15.388 1.00 93.31 84 ARG A N 1
ATOM 661 C CA . ARG A 1 84 ? 6.680 -7.653 -15.416 1.00 93.31 84 ARG A CA 1
ATOM 662 C C . ARG A 1 84 ? 7.120 -9.108 -15.489 1.00 93.31 84 ARG A C 1
ATOM 664 O O . ARG A 1 84 ? 8.078 -9.399 -16.195 1.00 93.31 84 ARG A O 1
ATOM 671 N N . VAL A 1 85 ? 6.409 -10.013 -14.816 1.00 93.81 85 VAL A N 1
ATOM 672 C CA . VAL A 1 85 ? 6.633 -11.460 -14.953 1.00 93.81 85 VAL A CA 1
ATOM 673 C C . VAL A 1 85 ? 6.430 -11.896 -16.404 1.00 93.81 85 VAL A C 1
ATOM 675 O O . VAL A 1 85 ? 7.277 -12.599 -16.943 1.00 93.81 85 VAL A O 1
ATOM 678 N N . GLU A 1 86 ? 5.374 -11.424 -17.067 1.00 95.12 86 GLU A N 1
ATOM 679 C CA . GLU A 1 86 ? 5.139 -11.681 -18.490 1.00 95.12 86 GLU A CA 1
ATOM 680 C C . GLU A 1 86 ? 6.292 -11.156 -19.361 1.00 95.12 86 GLU A C 1
ATOM 682 O O . GLU A 1 86 ? 6.813 -11.891 -20.199 1.00 95.12 86 GLU A O 1
ATOM 687 N N . ALA A 1 87 ? 6.766 -9.927 -19.126 1.00 93.44 87 ALA A N 1
ATOM 688 C CA . ALA A 1 87 ? 7.927 -9.383 -19.837 1.00 93.44 87 ALA A CA 1
ATOM 689 C C . ALA A 1 87 ? 9.208 -10.217 -19.620 1.00 93.44 87 ALA A C 1
ATOM 691 O O . ALA A 1 87 ? 10.002 -10.395 -20.545 1.00 93.44 87 ALA A O 1
ATOM 692 N N . MET A 1 88 ? 9.408 -10.768 -18.418 1.00 92.81 88 MET A N 1
ATOM 693 C CA . MET A 1 88 ? 10.524 -11.676 -18.126 1.00 92.81 88 MET A CA 1
ATOM 694 C C . MET A 1 88 ? 10.380 -13.010 -18.867 1.00 92.81 88 MET A C 1
ATOM 696 O O . MET A 1 88 ? 11.351 -13.493 -19.445 1.00 92.81 88 MET A O 1
ATOM 700 N N . MET A 1 89 ? 9.175 -13.586 -18.898 1.00 94.50 89 MET A N 1
ATOM 701 C CA . MET A 1 89 ? 8.887 -14.828 -19.626 1.00 94.50 89 MET A CA 1
ATOM 702 C C . MET A 1 89 ? 9.083 -14.667 -21.137 1.00 94.50 89 MET A C 1
ATOM 704 O O . MET A 1 89 ? 9.601 -15.570 -21.790 1.00 94.50 89 MET A O 1
ATOM 708 N N . ASN A 1 90 ? 8.732 -13.498 -21.674 1.00 95.44 90 ASN A N 1
ATOM 709 C CA . ASN A 1 90 ? 8.888 -13.159 -23.086 1.00 95.44 90 ASN A CA 1
ATOM 710 C C . ASN A 1 90 ? 10.306 -12.682 -23.453 1.00 95.44 90 ASN A C 1
ATOM 712 O O . ASN A 1 90 ? 10.534 -12.314 -24.601 1.00 95.44 90 ASN A O 1
ATOM 716 N N . GLN A 1 91 ? 11.253 -12.674 -22.505 1.00 91.56 91 GLN A N 1
ATOM 717 C CA . GLN A 1 91 ? 12.630 -12.191 -22.696 1.00 91.56 91 GLN A CA 1
ATOM 718 C C . GLN A 1 91 ? 12.721 -10.734 -23.195 1.00 91.56 91 GLN A C 1
ATOM 720 O O . GLN A 1 91 ? 13.688 -10.346 -23.846 1.00 91.56 91 GLN A O 1
ATOM 725 N N . THR A 1 92 ? 11.721 -9.908 -22.875 1.00 91.75 92 THR A N 1
ATOM 726 C CA . THR A 1 92 ? 11.683 -8.471 -23.203 1.00 91.75 92 THR A CA 1
ATOM 727 C C . THR A 1 92 ? 11.990 -7.581 -21.998 1.00 91.75 92 THR A C 1
ATOM 729 O O . THR A 1 92 ? 12.056 -6.357 -22.125 1.00 91.75 92 THR A O 1
ATOM 732 N N . ALA A 1 93 ? 12.177 -8.175 -20.816 1.00 87.75 93 ALA A N 1
ATOM 733 C CA . ALA A 1 93 ? 12.553 -7.465 -19.603 1.00 87.75 93 ALA A CA 1
ATOM 734 C C . ALA A 1 93 ? 14.011 -6.985 -19.649 1.00 87.75 93 ALA A C 1
ATOM 736 O O . ALA A 1 93 ? 14.921 -7.738 -19.983 1.00 87.75 93 ALA A O 1
ATOM 737 N N . ASN A 1 94 ? 14.226 -5.736 -19.239 1.00 90.00 94 ASN A N 1
ATOM 738 C CA . ASN A 1 94 ? 15.545 -5.220 -18.885 1.00 90.00 94 ASN A CA 1
ATOM 739 C C . ASN A 1 94 ? 15.800 -5.366 -17.370 1.00 90.00 94 ASN A C 1
ATOM 741 O O . ASN A 1 94 ? 14.891 -5.710 -16.608 1.00 90.00 94 ASN A O 1
ATOM 745 N N . ASP A 1 95 ? 17.013 -5.034 -16.920 1.00 88.75 95 ASP A N 1
ATOM 746 C CA . ASP A 1 95 ? 17.409 -5.133 -15.505 1.00 88.75 95 ASP A CA 1
ATOM 747 C C . ASP A 1 95 ? 16.485 -4.343 -14.565 1.00 88.75 95 ASP A C 1
ATOM 749 O O . ASP A 1 95 ? 16.185 -4.778 -13.452 1.00 88.75 95 ASP A O 1
ATOM 753 N N . VAL A 1 96 ? 15.980 -3.189 -15.017 1.00 85.88 96 VAL A N 1
ATOM 754 C CA . VAL A 1 96 ? 15.045 -2.359 -14.243 1.00 85.88 96 VAL A CA 1
ATOM 755 C C . VAL A 1 96 ? 13.717 -3.088 -14.048 1.00 85.88 96 VAL A C 1
ATOM 757 O O . VAL A 1 96 ? 13.209 -3.150 -12.928 1.00 85.88 96 VAL A O 1
ATOM 760 N N . ILE A 1 97 ? 13.158 -3.674 -15.109 1.00 86.12 97 ILE A N 1
ATOM 761 C CA . ILE A 1 97 ? 11.915 -4.452 -15.062 1.00 86.12 97 ILE A CA 1
ATOM 762 C C . ILE A 1 97 ? 12.078 -5.653 -14.131 1.00 86.12 97 ILE A C 1
ATOM 764 O O . ILE A 1 97 ? 11.213 -5.875 -13.282 1.00 86.12 97 ILE A O 1
ATOM 768 N N . GLN A 1 98 ? 13.194 -6.374 -14.243 1.00 89.06 98 GLN A N 1
ATOM 769 C CA . GLN A 1 98 ? 13.469 -7.558 -13.436 1.00 89.06 98 GLN A CA 1
ATOM 770 C C . GLN A 1 98 ? 13.633 -7.218 -11.945 1.00 89.06 98 GLN A C 1
ATOM 772 O O . GLN A 1 98 ? 12.957 -7.809 -11.103 1.00 89.06 98 GLN A O 1
ATOM 777 N N . ASN A 1 99 ? 14.445 -6.213 -11.603 1.00 89.19 99 ASN A N 1
ATOM 778 C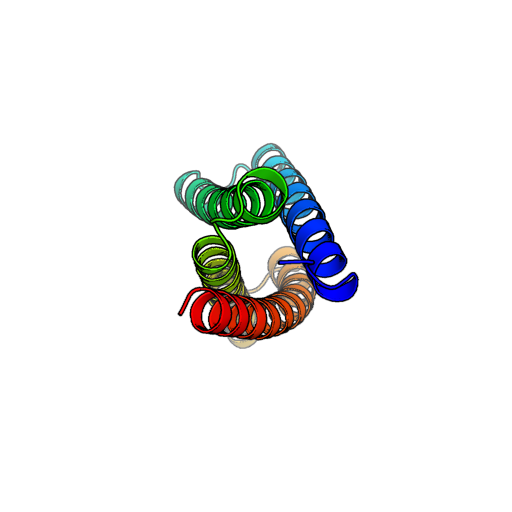 CA . ASN A 1 99 ? 14.604 -5.764 -10.215 1.00 89.19 99 ASN A CA 1
ATOM 779 C C . ASN A 1 99 ? 13.285 -5.253 -9.624 1.00 89.19 99 ASN A C 1
ATOM 781 O O . ASN A 1 99 ? 12.936 -5.578 -8.487 1.00 89.19 99 ASN A O 1
ATOM 785 N N . THR A 1 100 ? 12.507 -4.509 -10.414 1.00 88.56 100 THR A N 1
ATOM 786 C CA . THR A 1 100 ? 11.194 -4.019 -9.976 1.00 88.56 100 THR A CA 1
ATOM 787 C C . THR A 1 100 ? 10.216 -5.172 -9.739 1.00 88.56 100 THR A C 1
ATOM 789 O O . THR A 1 100 ? 9.414 -5.101 -8.811 1.00 88.56 100 THR A O 1
ATOM 792 N N . ALA A 1 101 ? 10.280 -6.253 -10.527 1.00 91.38 101 ALA A N 1
ATOM 793 C CA . ALA A 1 101 ? 9.431 -7.428 -10.335 1.00 91.38 101 ALA A CA 1
ATOM 794 C C . ALA A 1 101 ? 9.675 -8.101 -8.975 1.00 91.38 101 ALA A C 1
ATOM 796 O O . ALA A 1 101 ? 8.712 -8.439 -8.291 1.00 91.38 101 ALA A O 1
ATOM 797 N N . TYR A 1 102 ? 10.933 -8.234 -8.537 1.00 90.81 102 TYR A N 1
ATOM 798 C CA . TYR A 1 102 ? 11.243 -8.795 -7.215 1.00 90.81 102 TYR A CA 1
ATOM 799 C C . TYR A 1 102 ? 10.675 -7.945 -6.074 1.00 90.81 102 TYR A C 1
ATOM 801 O O . TYR A 1 102 ? 10.040 -8.478 -5.162 1.00 90.81 102 TYR A O 1
ATOM 809 N N . ILE A 1 103 ? 10.844 -6.621 -6.148 1.00 90.88 103 ILE A N 1
ATOM 810 C CA . ILE A 1 103 ? 10.304 -5.685 -5.150 1.00 90.88 103 ILE A CA 1
ATOM 811 C C . ILE A 1 103 ? 8.771 -5.756 -5.128 1.00 90.88 103 ILE A C 1
ATOM 813 O O . ILE A 1 103 ? 8.168 -5.858 -4.058 1.00 90.88 103 ILE A O 1
ATOM 817 N N . LEU A 1 104 ? 8.135 -5.769 -6.303 1.00 92.31 104 LEU A N 1
ATOM 818 C CA . LEU A 1 104 ? 6.681 -5.881 -6.425 1.00 92.31 104 LEU A CA 1
ATOM 819 C C . LEU A 1 104 ? 6.145 -7.226 -5.942 1.00 92.31 104 LEU A C 1
ATOM 821 O O . LEU A 1 104 ? 5.053 -7.259 -5.390 1.00 92.31 104 LEU A O 1
ATOM 825 N N . GLY A 1 105 ? 6.893 -8.321 -6.095 1.00 93.12 105 GLY A N 1
ATOM 826 C CA . GLY A 1 105 ? 6.502 -9.624 -5.555 1.00 93.12 105 GLY A CA 1
ATOM 827 C C . GLY A 1 105 ? 6.396 -9.594 -4.030 1.00 93.12 105 GLY A C 1
ATOM 828 O O . GLY A 1 105 ? 5.423 -10.080 -3.456 1.00 93.12 105 GLY A O 1
ATOM 829 N N . VAL A 1 106 ? 7.351 -8.935 -3.368 1.00 93.50 106 VAL A N 1
ATOM 830 C CA . VAL A 1 106 ? 7.298 -8.706 -1.919 1.00 93.50 106 VAL A CA 1
ATOM 831 C C . VAL A 1 106 ? 6.130 -7.778 -1.563 1.00 93.50 106 VAL A C 1
ATOM 833 O O . VAL A 1 106 ? 5.326 -8.110 -0.691 1.00 93.50 106 VAL A O 1
ATOM 836 N N . ALA A 1 107 ? 5.973 -6.654 -2.268 1.00 93.50 107 ALA A N 1
ATOM 837 C CA . ALA A 1 107 ? 4.873 -5.712 -2.041 1.00 93.50 107 ALA A CA 1
ATOM 838 C C . ALA A 1 107 ? 3.485 -6.353 -2.241 1.00 93.50 107 ALA A C 1
ATOM 840 O O . ALA A 1 107 ? 2.547 -6.064 -1.492 1.00 93.50 107 ALA A O 1
ATOM 841 N N . LEU A 1 108 ? 3.351 -7.267 -3.203 1.00 96.06 108 LEU A N 1
ATOM 842 C CA . LEU A 1 108 ? 2.134 -8.032 -3.461 1.00 96.06 108 LEU A CA 1
ATOM 843 C C . LEU A 1 108 ? 1.749 -8.890 -2.252 1.00 96.06 108 LEU A C 1
ATOM 845 O O . LEU A 1 108 ? 0.598 -8.854 -1.826 1.00 96.06 108 LEU A O 1
ATOM 849 N N . LEU A 1 109 ? 2.708 -9.600 -1.650 1.00 96.19 109 LEU A N 1
ATOM 850 C CA . LEU A 1 109 ? 2.458 -10.399 -0.446 1.00 96.19 109 LEU A CA 1
ATOM 851 C C . LEU A 1 109 ? 2.019 -9.524 0.734 1.00 96.19 109 LEU A C 1
ATOM 853 O O . LEU A 1 109 ? 1.025 -9.829 1.395 1.00 96.19 109 LEU A O 1
ATOM 857 N N . PHE A 1 110 ? 2.715 -8.410 0.975 1.00 95.94 110 PHE A N 1
ATOM 858 C CA . PHE A 1 110 ? 2.356 -7.489 2.057 1.00 95.94 110 PHE A CA 1
ATOM 859 C C . PHE A 1 110 ? 0.980 -6.857 1.849 1.00 95.94 110 PHE A C 1
ATOM 861 O O . PHE A 1 110 ? 0.179 -6.821 2.782 1.00 95.94 110 PHE A O 1
ATOM 868 N N . SER A 1 111 ? 0.676 -6.403 0.633 1.00 96.69 111 SER A N 1
ATOM 869 C CA . SER A 1 111 ? -0.633 -5.823 0.315 1.00 96.69 111 SER A CA 1
ATOM 870 C C . SER A 1 111 ? -1.765 -6.851 0.381 1.00 96.69 111 SER A C 1
ATOM 872 O O . SER A 1 111 ? -2.842 -6.510 0.862 1.00 96.69 111 SER A O 1
ATOM 874 N N . ALA A 1 112 ? -1.524 -8.115 0.015 1.00 97.62 112 ALA A N 1
ATOM 875 C CA . ALA A 1 112 ? -2.495 -9.195 0.193 1.00 97.62 112 ALA A CA 1
ATOM 876 C C . ALA A 1 112 ? -2.810 -9.437 1.678 1.00 97.62 112 ALA A C 1
ATOM 878 O O . ALA A 1 112 ? -3.975 -9.474 2.072 1.00 97.62 112 ALA A O 1
ATOM 879 N N . ILE A 1 113 ? -1.780 -9.546 2.524 1.00 97.69 113 ILE A N 1
ATOM 880 C CA . ILE A 1 113 ? -1.953 -9.724 3.974 1.00 97.69 113 ILE A CA 1
ATOM 881 C C . ILE A 1 113 ? -2.676 -8.515 4.577 1.00 97.69 113 ILE A C 1
ATOM 883 O O . ILE A 1 113 ? -3.625 -8.680 5.344 1.00 97.69 113 ILE A O 1
ATOM 887 N N . ALA A 1 114 ? -2.266 -7.300 4.211 1.00 97.19 114 ALA A N 1
ATOM 888 C CA . ALA A 1 114 ? -2.885 -6.076 4.700 1.00 97.19 114 ALA A CA 1
ATOM 889 C C . ALA A 1 114 ? -4.355 -5.959 4.270 1.00 97.19 114 ALA A C 1
ATOM 891 O O . ALA A 1 114 ? -5.192 -5.543 5.070 1.00 97.19 114 ALA A O 1
ATOM 892 N N . PHE A 1 115 ? -4.690 -6.391 3.053 1.00 98.06 115 PHE A N 1
ATOM 893 C CA . PHE A 1 115 ? -6.071 -6.475 2.591 1.00 98.06 115 PHE A CA 1
ATOM 894 C C . PHE A 1 115 ? -6.896 -7.486 3.399 1.00 98.06 115 PHE A C 1
ATOM 896 O O . PHE A 1 115 ? -7.987 -7.164 3.860 1.00 98.06 115 PHE A O 1
ATOM 903 N N . LEU A 1 116 ? -6.372 -8.684 3.664 1.00 97.88 116 LEU A N 1
ATOM 904 C CA . LEU A 1 116 ? -7.083 -9.666 4.491 1.00 97.88 116 LEU A CA 1
ATOM 905 C C . LEU A 1 116 ? -7.322 -9.151 5.919 1.00 97.88 116 LEU A C 1
ATOM 907 O O . LEU A 1 116 ? -8.416 -9.305 6.466 1.00 97.88 116 LEU A O 1
ATOM 911 N N . ILE A 1 117 ? -6.323 -8.498 6.518 1.00 96.44 117 ILE A N 1
ATOM 912 C CA . ILE A 1 117 ? -6.463 -7.881 7.842 1.00 96.44 117 ILE A CA 1
ATOM 913 C C . ILE A 1 117 ? -7.511 -6.763 7.804 1.00 96.44 117 ILE A C 1
ATOM 915 O O . ILE A 1 117 ? -8.355 -6.697 8.700 1.00 96.44 117 ILE A O 1
ATOM 919 N N . SER A 1 118 ? -7.502 -5.905 6.781 1.00 96.50 118 SER A N 1
ATOM 920 C CA . SER A 1 118 ? -8.447 -4.790 6.680 1.00 96.50 118 SER A CA 1
ATOM 921 C C . SER A 1 118 ? -9.891 -5.256 6.475 1.00 96.50 118 SER A C 1
ATOM 923 O O . SER A 1 118 ? -10.786 -4.678 7.091 1.00 96.50 118 SER A O 1
ATOM 925 N N . VAL A 1 119 ? -10.124 -6.354 5.743 1.00 97.00 119 VAL A N 1
ATOM 926 C CA . VAL A 1 119 ? -11.441 -7.015 5.651 1.00 97.00 119 VAL A CA 1
ATOM 927 C C . VAL A 1 119 ? -11.919 -7.463 7.031 1.00 97.00 119 VAL A C 1
ATOM 929 O O . VAL A 1 119 ? -13.043 -7.155 7.431 1.00 97.00 119 VAL A O 1
ATOM 932 N N . ILE A 1 120 ? -11.065 -8.146 7.802 1.00 95.00 120 ILE A N 1
ATOM 933 C CA . ILE A 1 120 ? -11.414 -8.611 9.154 1.00 95.00 120 ILE A CA 1
ATOM 934 C C . ILE A 1 120 ? -11.742 -7.423 10.067 1.00 95.00 120 ILE A C 1
ATOM 936 O O . ILE A 1 120 ? -12.709 -7.481 10.830 1.00 95.00 120 ILE A O 1
ATOM 940 N N . VAL A 1 121 ? -10.949 -6.349 10.003 1.00 92.75 121 VAL A N 1
ATOM 941 C CA . VAL A 1 121 ? -11.183 -5.120 10.775 1.00 92.75 121 VAL A CA 1
ATOM 942 C C . VAL A 1 121 ? -12.509 -4.471 10.380 1.00 92.75 121 VAL A C 1
ATOM 944 O O . VAL A 1 121 ? -13.274 -4.092 11.265 1.00 92.75 121 VAL A O 1
ATOM 947 N N . CYS A 1 122 ? -12.806 -4.388 9.082 1.00 93.88 122 CYS A N 1
ATOM 948 C CA . CYS A 1 122 ? -14.042 -3.808 8.569 1.00 93.88 122 CYS A CA 1
ATOM 949 C C . CYS A 1 122 ? -15.276 -4.581 9.042 1.00 93.88 122 CYS A C 1
ATOM 951 O O . CYS A 1 122 ? -16.174 -3.996 9.639 1.00 93.88 122 CYS A O 1
ATOM 953 N N . VAL A 1 123 ? -15.295 -5.903 8.858 1.00 93.00 123 VAL A N 1
ATOM 954 C CA . VAL A 1 123 ? -16.434 -6.749 9.253 1.00 93.00 123 VAL A CA 1
ATOM 955 C C . VAL A 1 123 ? -16.675 -6.697 10.761 1.00 93.00 123 VAL A C 1
ATOM 957 O O . VAL A 1 123 ? -17.819 -6.651 11.207 1.00 93.00 123 VAL A O 1
ATOM 960 N N . LYS A 1 124 ? -15.606 -6.702 11.567 1.00 89.62 124 LYS A N 1
ATOM 961 C CA . LYS A 1 124 ? -15.731 -6.591 13.027 1.00 89.62 124 LYS A CA 1
ATOM 962 C C . LYS A 1 124 ? -16.274 -5.238 13.468 1.00 89.62 124 LYS A C 1
ATOM 964 O O . LYS A 1 124 ? -16.950 -5.186 14.487 1.00 89.62 124 LYS A O 1
ATOM 969 N N . HIS A 1 125 ? -15.940 -4.170 12.749 1.00 88.56 125 HIS A N 1
ATOM 970 C CA . HIS A 1 125 ? -16.423 -2.833 13.063 1.00 88.56 125 HIS A CA 1
ATOM 971 C C . HIS A 1 125 ? -17.915 -2.675 12.750 1.00 88.56 125 HIS A C 1
ATOM 973 O O . HIS A 1 125 ? -18.639 -2.169 13.596 1.00 88.56 125 HIS A O 1
ATOM 979 N N . GLU A 1 126 ? -18.374 -3.166 11.596 1.00 86.94 126 GLU A N 1
ATOM 980 C CA . GLU A 1 126 ? -19.799 -3.139 11.221 1.00 86.94 126 GLU A CA 1
ATOM 981 C C . GLU A 1 126 ? -20.660 -3.925 12.218 1.00 86.94 126 GLU A C 1
ATOM 983 O O . GLU A 1 126 ? -21.579 -3.378 12.811 1.00 86.94 126 GLU A O 1
ATOM 988 N N . ARG A 1 127 ? -20.277 -5.170 12.535 1.00 87.12 127 ARG A N 1
ATOM 989 C CA . ARG A 1 127 ? -21.000 -6.006 13.518 1.00 87.12 127 ARG A CA 1
ATOM 990 C C . ARG A 1 127 ? -21.038 -5.439 14.939 1.00 87.12 127 ARG A C 1
ATOM 992 O O . ARG A 1 127 ? -21.727 -5.981 15.790 1.00 87.12 127 ARG A O 1
ATOM 999 N N . ALA A 1 128 ? -20.188 -4.463 15.229 1.00 82.44 128 ALA A N 1
ATOM 1000 C CA . ALA A 1 128 ? -20.124 -3.779 16.512 1.00 82.44 128 ALA A CA 1
ATOM 1001 C C . ALA A 1 128 ? -20.961 -2.490 16.542 1.00 82.44 128 ALA A C 1
ATOM 1003 O O . ALA A 1 128 ? -21.108 -1.900 17.615 1.00 82.44 128 ALA A O 1
ATOM 1004 N N . ALA A 1 129 ? -21.405 -2.019 15.376 1.00 72.75 129 ALA A N 1
ATOM 1005 C CA . ALA A 1 129 ? -22.288 -0.875 15.216 1.00 72.75 129 ALA A CA 1
ATOM 1006 C C . ALA A 1 129 ? -23.774 -1.285 15.191 1.00 72.75 129 ALA A C 1
ATOM 1008 O O . ALA A 1 129 ? -24.613 -0.441 15.507 1.00 72.75 129 ALA A O 1
ATOM 1009 N N . ASP A 1 130 ? -24.060 -2.551 14.857 1.00 58.53 130 ASP A N 1
ATOM 1010 C CA . ASP A 1 130 ? -25.356 -3.233 15.035 1.00 58.53 130 ASP A CA 1
ATOM 1011 C C . ASP A 1 130 ? -25.640 -3.573 16.513 1.00 58.53 130 ASP A C 1
ATOM 1013 O O . ASP A 1 130 ? -26.813 -3.439 16.936 1.00 58.53 130 ASP A O 1
#

Radius of gyration: 16.23 Å; chains: 1; bounding box: 43×28×46 Å

Sequence (130 aa):
MATSTAVKAFVYYSIFAALLHFAGETWMHMLYGQFLPMLIVDYIAISLVLLGAIGFLKLGWGPGLLCGGWGFTFCLNYRAFFWRVEAMMNQTANDVIQNTAYILGVALLFSAIAFLISVIVCVKHERAAD

Secondary structure (DSSP, 8-state):
----HHHHHHHHHHHHHHHHHHHHHHHHHHHH---HHHHHHHHHHHHHHHHHHHHHHHTS--HHHHHHHHHHHHHHHHHHHHHHHHHHHTT---HHHHHHHHHHHHHHHHHHHHHHHHHHHHHHHHTTT-

pLDDT: mean 92.11, std 7.37, range [50.44, 98.31]